Protein AF-A0A5C9B5A1-F1 (afdb_monomer)

Nearest PDB structures (foldseek):
  8j8p-assembly1_C  TM=9.239E-01  e=7.555E-03  Saccharomyces eubayanus
  7dkh-assembly2_E  TM=9.207E-01  e=2.324E-02  Saccharomyces cerevisiae S288C
  8j8q-assembly1_C  TM=9.243E-01  e=3.037E-02  Saccharomyces eubayanus
  5vat-assembly1_A  TM=7.483E-01  e=1.221E-01  Haemophilus influenzae Rd KW20
  4i1a-assembly3_B  TM=9.045E-01  e=6.412E-01  Bacillus subtilis subsp. subtilis str. 168

Solvent-accessible surface area (backbone atoms only — not comparable to full-atom values): 4622 Å² total; per-residue (Å²): 126,65,43,60,55,52,18,52,53,25,51,77,70,64,38,21,69,62,13,28,54,30,23,52,54,41,58,75,66,56,56,92,87,51,60,57,66,57,55,22,52,40,25,31,50,31,13,52,17,26,47,70,67,66,38,21,70,60,12,32,54,25,11,52,54,12,30,75,60,34,75,82,40,62,69,27,52,53,50,27,54,53,22,46,71,72,29,79,82,82,116

Radius of gyration: 12.23 Å; Cα contacts (8 Å, |Δi|>4): 123; chains: 1; bounding box: 30×22×36 Å

Structure (mmCIF, N/CA/C/O backbone):
data_AF-A0A5C9B5A1-F1
#
_entry.id   AF-A0A5C9B5A1-F1
#
loop_
_atom_site.group_PDB
_atom_site.id
_atom_site.type_symbol
_atom_site.label_atom_id
_atom_site.label_alt_id
_atom_site.label_comp_id
_atom_site.label_asym_id
_atom_site.label_entity_id
_atom_site.label_seq_id
_atom_site.pdbx_PDB_ins_code
_atom_site.Cartn_x
_atom_site.Cartn_y
_atom_site.Cartn_z
_atom_site.occupancy
_atom_site.B_iso_or_equiv
_atom_site.auth_seq_id
_atom_site.auth_comp_id
_atom_site.auth_asym_id
_atom_site.auth_atom_id
_atom_site.pdbx_PDB_model_num
ATOM 1 N N . MET A 1 1 ? 8.353 -1.357 -15.911 1.00 58.44 1 MET A N 1
ATOM 2 C CA . MET A 1 1 ? 7.465 -0.708 -14.918 1.00 58.44 1 MET A CA 1
ATOM 3 C C . MET A 1 1 ? 6.123 -0.226 -15.512 1.00 58.44 1 MET A C 1
ATOM 5 O O . MET A 1 1 ? 5.780 0.936 -15.324 1.00 58.44 1 MET A O 1
ATOM 9 N N . PRO A 1 2 ? 5.336 -1.058 -16.229 1.00 70.75 2 PRO A N 1
ATOM 10 C CA . PRO A 1 2 ? 3.99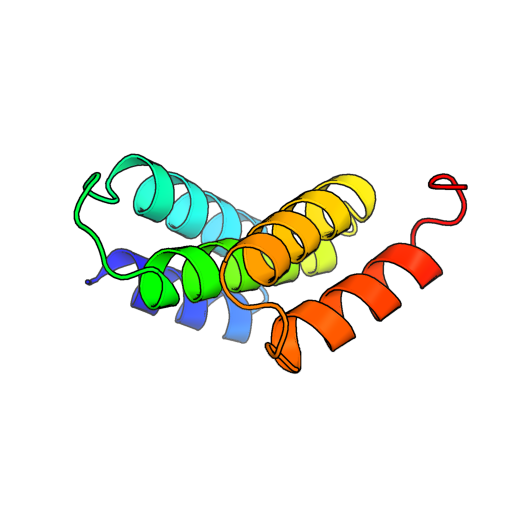6 -0.648 -16.670 1.00 70.75 2 PRO A CA 1
ATOM 11 C C . PRO A 1 2 ? 2.936 -0.793 -15.563 1.00 70.75 2 PRO A C 1
ATOM 13 O O . PRO A 1 2 ? 2.074 0.066 -15.430 1.00 70.75 2 PRO A O 1
ATOM 16 N N . LEU A 1 3 ? 3.029 -1.832 -14.722 1.00 76.00 3 LEU A N 1
ATOM 17 C CA . LEU A 1 3 ? 1.960 -2.180 -13.774 1.00 76.00 3 LEU A CA 1
ATOM 18 C C . LEU A 1 3 ? 1.792 -1.164 -12.636 1.00 76.00 3 LEU A C 1
ATOM 20 O O . LEU A 1 3 ? 0.665 -0.813 -12.320 1.00 76.00 3 LEU A O 1
ATOM 24 N N . SER A 1 4 ? 2.880 -0.625 -12.071 1.00 79.38 4 SER A N 1
ATOM 25 C CA . SER A 1 4 ? 2.789 0.408 -11.024 1.00 79.38 4 SER A CA 1
ATOM 26 C C . SER A 1 4 ? 2.195 1.722 -11.539 1.00 79.38 4 SER A C 1
ATOM 28 O O . SER A 1 4 ? 1.467 2.395 -10.815 1.00 79.38 4 SER A O 1
ATOM 30 N N . ARG A 1 5 ? 2.467 2.072 -12.804 1.00 83.25 5 ARG A N 1
ATOM 31 C CA . ARG A 1 5 ? 1.903 3.259 -13.462 1.00 83.25 5 ARG A CA 1
ATOM 32 C C . ARG A 1 5 ? 0.419 3.087 -13.773 1.00 83.25 5 ARG A C 1
ATOM 34 O O . ARG A 1 5 ? -0.348 4.010 -13.532 1.00 83.25 5 ARG A O 1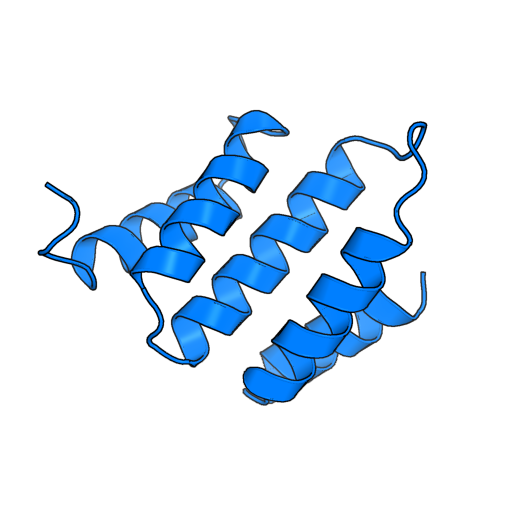
ATOM 41 N N . LEU A 1 6 ? 0.020 1.910 -14.257 1.00 85.69 6 LEU A N 1
ATOM 42 C CA . LEU A 1 6 ? -1.391 1.575 -14.468 1.00 85.69 6 LEU A CA 1
ATOM 43 C C . LEU A 1 6 ? -2.159 1.562 -13.143 1.00 85.69 6 LEU A C 1
ATOM 45 O O . LEU A 1 6 ? -3.214 2.178 -13.045 1.00 85.69 6 LEU A O 1
ATOM 49 N N . ALA A 1 7 ? -1.595 0.952 -12.100 1.00 86.88 7 ALA A N 1
ATOM 50 C CA . ALA A 1 7 ? -2.194 0.950 -10.770 1.00 86.88 7 ALA A CA 1
ATOM 51 C C . ALA A 1 7 ? -2.395 2.376 -10.228 1.00 86.88 7 ALA A C 1
ATOM 53 O O . ALA A 1 7 ? -3.474 2.711 -9.746 1.00 86.88 7 ALA A O 1
ATOM 54 N N . ALA A 1 8 ? -1.390 3.246 -10.375 1.00 86.62 8 ALA A N 1
ATOM 55 C CA . ALA A 1 8 ? -1.487 4.646 -9.966 1.00 86.62 8 ALA A CA 1
ATOM 56 C C . ALA A 1 8 ? -2.549 5.426 -10.763 1.00 86.62 8 ALA A C 1
ATOM 58 O O . ALA A 1 8 ? -3.256 6.257 -10.196 1.00 86.62 8 ALA A O 1
ATOM 59 N N . ALA A 1 9 ? -2.699 5.140 -12.059 1.00 90.50 9 ALA A N 1
ATOM 60 C CA . ALA A 1 9 ? -3.755 5.731 -12.877 1.00 90.50 9 ALA A CA 1
ATOM 61 C C . ALA A 1 9 ? -5.156 5.283 -12.425 1.00 90.50 9 ALA A C 1
ATOM 63 O O . ALA A 1 9 ? -6.082 6.092 -12.421 1.00 90.50 9 ALA A O 1
ATOM 64 N N . HIS A 1 10 ? -5.312 4.026 -12.003 1.00 89.81 10 HIS A N 1
ATOM 65 C CA . HIS A 1 10 ? -6.568 3.531 -11.433 1.00 89.81 10 HIS A CA 1
ATOM 66 C C . HIS A 1 10 ? -6.857 4.117 -10.043 1.00 89.81 10 HIS A C 1
ATOM 68 O O . HIS A 1 10 ? -8.007 4.437 -9.761 1.00 89.81 10 HIS A O 1
ATOM 74 N N . LEU A 1 11 ? -5.838 4.377 -9.208 1.00 90.44 11 LEU A N 1
ATOM 75 C CA . LEU A 1 11 ? -6.033 5.134 -7.959 1.00 90.44 11 LEU A CA 1
ATOM 76 C C . LEU A 1 11 ? -6.615 6.527 -8.221 1.00 90.44 11 LEU A C 1
ATOM 78 O O . LEU A 1 11 ? -7.504 6.964 -7.497 1.00 90.44 11 LEU A O 1
ATOM 82 N N . ALA A 1 12 ? -6.121 7.228 -9.244 1.00 90.38 12 ALA A N 1
ATOM 83 C CA . ALA A 1 12 ? -6.620 8.558 -9.593 1.00 90.38 12 ALA A CA 1
ATOM 84 C C . ALA A 1 12 ? -8.076 8.530 -10.095 1.00 90.38 12 ALA A C 1
ATOM 86 O O . ALA A 1 12 ? -8.805 9.498 -9.899 1.00 90.38 12 ALA A O 1
ATOM 87 N N . GLN A 1 13 ? -8.498 7.416 -10.699 1.00 92.94 13 GLN A N 1
ATOM 88 C CA . GLN A 1 13 ? -9.871 7.172 -11.156 1.00 92.94 13 GLN A CA 1
ATOM 89 C C . GLN A 1 13 ? -10.783 6.597 -10.065 1.00 92.94 13 GLN A C 1
ATOM 91 O O . GLN A 1 13 ? -11.963 6.390 -10.312 1.00 92.94 13 GLN A O 1
ATOM 96 N N . GLN A 1 14 ? -10.257 6.370 -8.857 1.00 92.25 14 GLN A N 1
ATOM 97 C CA . GLN A 1 14 ? -10.970 5.731 -7.747 1.00 92.25 14 GLN A CA 1
ATOM 98 C C . GLN A 1 14 ? -11.397 4.277 -8.028 1.00 92.25 14 GLN A C 1
ATOM 100 O O . GLN A 1 14 ? -12.228 3.721 -7.311 1.00 92.25 14 GLN A O 1
ATOM 105 N N . ASP A 1 15 ? -10.775 3.627 -9.014 1.00 95.06 15 ASP A N 1
ATOM 106 C CA . ASP A 1 15 ? -10.963 2.206 -9.316 1.00 95.06 15 ASP A CA 1
ATOM 107 C C . ASP A 1 15 ? -10.140 1.357 -8.339 1.00 95.06 15 ASP A C 1
ATOM 109 O O . ASP A 1 15 ? -9.123 0.748 -8.688 1.00 95.06 15 ASP A O 1
ATOM 113 N N . TRP A 1 16 ? -10.535 1.364 -7.069 1.00 95.44 16 TRP A N 1
ATOM 114 C CA . TRP A 1 16 ? -9.705 0.847 -5.983 1.00 95.44 16 TRP A CA 1
ATOM 115 C C . TRP A 1 16 ? -9.421 -0.655 -6.088 1.00 95.44 16 TRP A C 1
ATOM 117 O O . TRP A 1 16 ? -8.293 -1.075 -5.830 1.00 95.44 16 TRP A O 1
ATOM 127 N N . ASP A 1 17 ? -10.404 -1.458 -6.504 1.00 94.81 17 ASP A N 1
ATOM 128 C CA . ASP A 1 17 ? -10.226 -2.901 -6.716 1.00 94.81 17 ASP A CA 1
ATOM 129 C C . ASP A 1 17 ? -9.215 -3.188 -7.830 1.00 94.81 17 ASP A C 1
ATOM 131 O O . ASP A 1 17 ? -8.301 -3.991 -7.657 1.00 94.81 17 ASP A O 1
ATOM 135 N N . VAL A 1 18 ? -9.322 -2.472 -8.952 1.00 94.62 18 VAL A N 1
ATOM 136 C CA . VAL A 1 18 ? -8.410 -2.639 -10.090 1.00 94.62 18 VAL A CA 1
ATOM 137 C C . VAL A 1 18 ? -7.000 -2.179 -9.717 1.00 94.62 18 VAL A C 1
ATOM 139 O O . VAL A 1 18 ? -6.015 -2.857 -10.018 1.00 94.62 18 VAL A O 1
ATOM 142 N N . ALA A 1 19 ? -6.885 -1.048 -9.015 1.00 94.81 19 ALA A N 1
ATOM 143 C CA . ALA A 1 19 ? -5.609 -0.557 -8.512 1.00 94.81 19 ALA A CA 1
ATOM 144 C C . ALA A 1 19 ? -4.949 -1.572 -7.567 1.00 94.81 19 ALA A C 1
ATOM 146 O O . ALA A 1 19 ? -3.761 -1.863 -7.731 1.00 94.81 19 ALA A O 1
ATOM 147 N N . ARG A 1 20 ? -5.712 -2.145 -6.623 1.00 96.12 20 ARG A N 1
ATOM 148 C CA . ARG A 1 20 ? -5.244 -3.203 -5.713 1.00 96.12 20 ARG A CA 1
ATOM 149 C C . ARG A 1 20 ? -4.657 -4.369 -6.503 1.00 96.12 20 ARG A C 1
ATOM 151 O O . ARG A 1 20 ? -3.497 -4.713 -6.284 1.00 96.12 20 ARG A O 1
ATOM 158 N N . ASP A 1 21 ? -5.414 -4.918 -7.449 1.00 95.19 21 ASP A N 1
ATOM 159 C CA . ASP A 1 21 ? -4.997 -6.095 -8.216 1.00 95.19 21 ASP A CA 1
ATOM 160 C C . ASP A 1 21 ? -3.699 -5.835 -8.992 1.00 95.19 21 ASP A C 1
ATOM 162 O O . ASP A 1 21 ? -2.786 -6.668 -9.018 1.00 95.19 21 ASP A O 1
ATOM 166 N N . TYR A 1 22 ? -3.561 -4.651 -9.597 1.00 94.88 22 TYR A N 1
ATOM 167 C CA . TYR A 1 22 ? -2.325 -4.286 -10.285 1.00 94.88 22 TYR A CA 1
ATOM 168 C C . 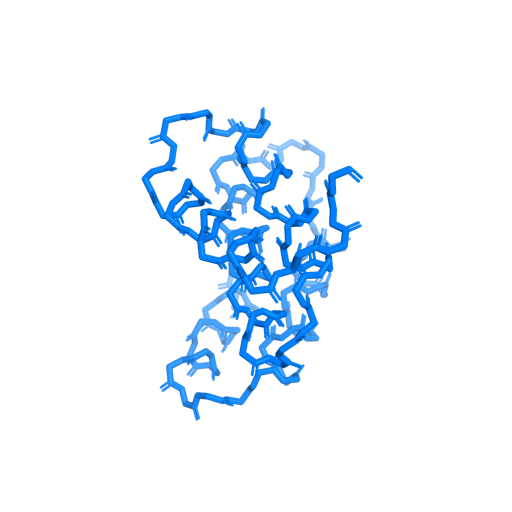TYR A 1 22 ? -1.142 -4.093 -9.334 1.00 94.88 22 TYR A C 1
ATOM 170 O O . TYR A 1 22 ? -0.031 -4.500 -9.684 1.00 94.88 22 TYR A O 1
ATOM 178 N N . TYR A 1 23 ? -1.346 -3.509 -8.150 1.00 95.19 23 TYR A N 1
ATOM 179 C CA . TYR A 1 23 ? -0.284 -3.369 -7.153 1.00 95.19 23 TYR A CA 1
ATOM 180 C C . TYR A 1 23 ? 0.165 -4.717 -6.584 1.00 95.19 23 TYR A C 1
ATOM 182 O O . TYR A 1 23 ? 1.367 -4.936 -6.442 1.00 95.19 23 TYR A O 1
ATOM 190 N N . GLU A 1 24 ? -0.757 -5.641 -6.313 1.00 94.50 24 GLU A N 1
ATOM 191 C CA . GLU A 1 24 ? -0.431 -6.993 -5.840 1.00 94.50 24 GLU A CA 1
ATOM 192 C C . GLU A 1 24 ? 0.345 -7.782 -6.891 1.00 94.50 24 GLU A C 1
ATOM 194 O O . GLU A 1 24 ? 1.395 -8.364 -6.599 1.00 94.50 24 GLU A O 1
ATOM 199 N N . ARG A 1 25 ? -0.101 -7.722 -8.150 1.00 94.12 25 ARG A N 1
ATOM 200 C CA . ARG A 1 25 ? 0.637 -8.310 -9.272 1.00 94.12 25 ARG A CA 1
ATOM 201 C C . ARG A 1 25 ? 2.010 -7.671 -9.423 1.00 94.12 25 ARG A C 1
ATOM 203 O O . ARG A 1 25 ? 2.992 -8.389 -9.590 1.00 94.12 25 ARG A O 1
ATOM 210 N N . ALA A 1 26 ? 2.109 -6.347 -9.326 1.00 92.94 26 ALA A N 1
ATOM 211 C CA . ALA A 1 26 ? 3.392 -5.661 -9.384 1.00 92.94 26 ALA A CA 1
ATOM 212 C C . ALA A 1 26 ? 4.326 -6.131 -8.261 1.00 92.94 26 ALA A C 1
ATOM 214 O O . ALA A 1 26 ? 5.468 -6.458 -8.564 1.00 92.94 26 ALA A O 1
ATOM 215 N N . LEU A 1 27 ? 3.835 -6.246 -7.018 1.00 92.19 27 LEU A N 1
ATOM 216 C CA . LEU A 1 27 ? 4.583 -6.766 -5.864 1.00 92.19 27 LEU A CA 1
ATOM 217 C C . LEU A 1 27 ? 5.071 -8.202 -6.073 1.00 92.19 27 LEU A C 1
ATOM 219 O O . LEU A 1 27 ? 6.231 -8.486 -5.784 1.00 92.19 27 LEU A O 1
ATOM 223 N N . SER A 1 28 ? 4.229 -9.083 -6.622 1.00 91.88 28 SER A N 1
ATOM 224 C CA . SER A 1 28 ? 4.595 -10.483 -6.902 1.00 91.88 28 SER A CA 1
ATOM 225 C C . SER A 1 28 ? 5.733 -10.626 -7.919 1.00 91.88 28 SER A C 1
ATOM 227 O O . SER A 1 28 ? 6.446 -11.626 -7.926 1.00 91.88 28 SER A O 1
ATOM 229 N N . LEU A 1 29 ? 5.921 -9.607 -8.760 1.00 92.12 29 LEU A N 1
ATOM 230 C CA . LEU A 1 29 ? 6.950 -9.563 -9.792 1.00 92.12 29 LEU A CA 1
ATOM 231 C C . LEU A 1 29 ? 8.192 -8.781 -9.357 1.00 92.12 29 LEU A C 1
ATOM 233 O O . LEU A 1 29 ? 9.126 -8.668 -10.150 1.00 92.12 29 LEU A O 1
ATOM 237 N N . VAL A 1 30 ? 8.220 -8.215 -8.143 1.00 89.69 30 VAL A N 1
ATOM 238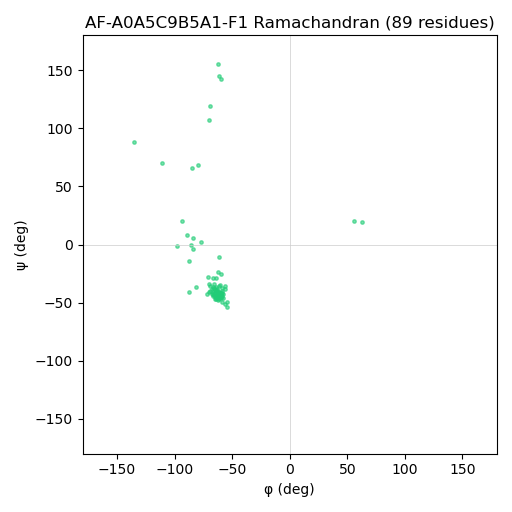 C CA . VAL A 1 30 ? 9.366 -7.434 -7.663 1.00 89.69 30 VAL A CA 1
ATOM 239 C C . VAL A 1 30 ? 10.562 -8.362 -7.429 1.00 89.69 30 VAL A C 1
ATOM 241 O O . VAL A 1 30 ? 10.506 -9.222 -6.549 1.00 89.69 30 VAL A O 1
ATOM 244 N N . PRO A 1 31 ? 11.689 -8.153 -8.131 1.00 89.75 31 PRO A N 1
ATOM 245 C CA . PRO A 1 31 ? 12.900 -8.929 -7.892 1.00 89.75 31 PRO A CA 1
ATOM 246 C C . PRO A 1 31 ? 13.459 -8.754 -6.471 1.00 89.75 31 PRO A C 1
ATOM 248 O O . PRO A 1 31 ? 13.290 -7.714 -5.826 1.00 89.75 31 PRO A O 1
ATOM 251 N N . ALA A 1 32 ? 14.207 -9.743 -5.978 1.00 86.75 32 ALA A N 1
ATOM 252 C CA . ALA A 1 32 ? 14.863 -9.652 -4.670 1.00 86.75 32 ALA A CA 1
ATOM 253 C C . ALA A 1 32 ? 15.835 -8.458 -4.588 1.00 86.75 32 ALA A C 1
ATOM 255 O O . ALA A 1 32 ? 15.852 -7.754 -3.585 1.00 86.75 32 ALA A O 1
ATOM 256 N N . ASN A 1 33 ? 16.551 -8.157 -5.675 1.00 89.38 33 ASN A N 1
ATOM 257 C CA . ASN A 1 33 ? 17.475 -7.022 -5.786 1.00 89.38 33 ASN A CA 1
ATOM 258 C C . ASN A 1 33 ? 16.801 -5.688 -6.152 1.00 89.38 33 ASN A C 1
ATOM 260 O O . ASN A 1 33 ? 17.494 -4.704 -6.406 1.00 89.38 33 ASN A O 1
ATOM 264 N N . ALA A 1 34 ? 15.468 -5.640 -6.224 1.00 87.81 34 ALA A N 1
ATOM 265 C CA . ALA A 1 34 ? 14.772 -4.408 -6.548 1.00 87.81 34 ALA A CA 1
ATOM 266 C C . ALA A 1 34 ? 15.051 -3.317 -5.502 1.00 87.81 34 ALA A C 1
ATOM 268 O O . ALA A 1 34 ? 15.140 -3.620 -4.302 1.00 87.81 34 ALA A O 1
ATOM 269 N N . PRO A 1 35 ? 15.132 -2.049 -5.935 1.00 90.81 35 PRO A N 1
ATOM 270 C CA . PRO A 1 35 ? 15.374 -0.942 -5.030 1.00 90.81 35 PRO A CA 1
ATOM 271 C C . PRO A 1 35 ? 14.263 -0.854 -3.982 1.00 90.81 35 PRO A C 1
ATOM 273 O O . PRO A 1 35 ? 13.084 -1.069 -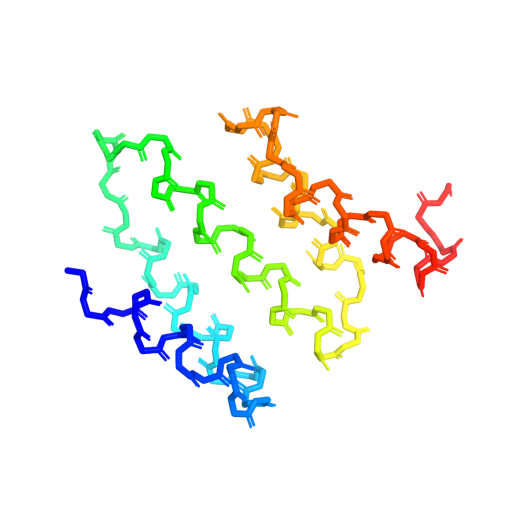4.269 1.00 90.81 35 PRO A O 1
ATOM 276 N N . VAL A 1 36 ? 14.655 -0.515 -2.754 1.00 90.50 36 VAL A N 1
ATOM 277 C CA . VAL A 1 36 ? 13.746 -0.384 -1.607 1.00 90.50 36 VAL A CA 1
ATOM 278 C C . VAL A 1 36 ? 12.625 0.621 -1.901 1.00 90.50 36 VAL A C 1
ATOM 280 O O . VAL A 1 36 ? 11.476 0.369 -1.551 1.00 90.50 36 VAL A O 1
ATOM 283 N N . THR A 1 37 ? 12.929 1.685 -2.652 1.00 91.00 37 THR A N 1
ATOM 284 C CA . THR A 1 37 ? 11.959 2.697 -3.102 1.00 91.00 37 THR A CA 1
ATOM 285 C C . THR A 1 37 ? 10.788 2.102 -3.881 1.00 91.00 37 THR A C 1
ATOM 287 O O . THR A 1 37 ? 9.651 2.502 -3.655 1.00 91.00 37 THR A O 1
ATOM 290 N N . LEU A 1 38 ? 11.022 1.087 -4.722 1.00 92.06 38 LEU A N 1
ATOM 291 C CA . LEU A 1 38 ? 9.950 0.431 -5.471 1.00 92.06 38 LEU A CA 1
ATOM 292 C C . LEU A 1 38 ? 8.989 -0.313 -4.537 1.00 92.06 38 LEU A C 1
ATOM 294 O O . LEU A 1 38 ? 7.777 -0.213 -4.697 1.00 92.06 38 LEU A O 1
ATOM 298 N N . ARG A 1 39 ? 9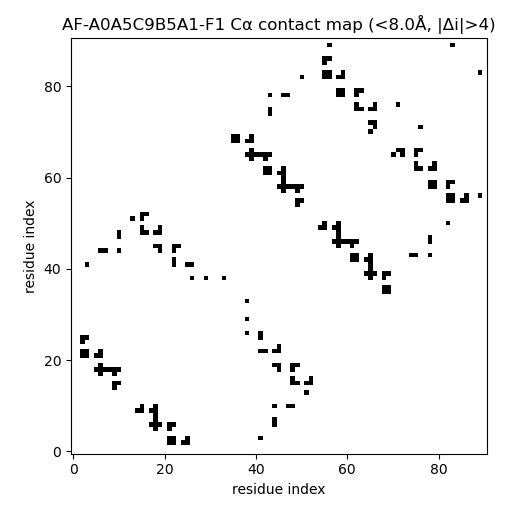.509 -1.046 -3.543 1.00 93.06 39 ARG A N 1
ATOM 299 C CA . ARG A 1 39 ? 8.659 -1.728 -2.553 1.00 93.06 39 ARG A CA 1
ATOM 300 C C . ARG A 1 39 ? 7.883 -0.721 -1.713 1.00 93.06 39 ARG A C 1
ATOM 302 O O . ARG A 1 39 ? 6.690 -0.921 -1.504 1.00 93.06 39 ARG A O 1
ATOM 309 N N . THR A 1 40 ? 8.521 0.375 -1.301 1.00 94.69 40 THR A N 1
ATOM 310 C CA . THR A 1 40 ? 7.850 1.481 -0.607 1.00 94.69 40 THR A CA 1
ATOM 311 C C . THR A 1 40 ? 6.690 2.035 -1.430 1.00 94.69 40 THR A C 1
ATOM 313 O O . THR A 1 40 ? 5.579 2.136 -0.912 1.00 94.69 40 THR A O 1
ATOM 316 N N . GLU A 1 41 ? 6.915 2.368 -2.702 1.00 93.81 41 GLU A N 1
ATOM 317 C CA . GLU A 1 41 ? 5.886 2.915 -3.594 1.00 93.81 41 GLU A CA 1
ATOM 318 C C . GLU A 1 41 ? 4.727 1.936 -3.794 1.00 93.81 41 GLU A C 1
ATOM 320 O O . GLU A 1 41 ? 3.565 2.324 -3.679 1.00 93.81 41 GLU A O 1
ATOM 325 N N . LEU A 1 42 ? 5.029 0.660 -4.043 1.00 95.00 42 LEU A N 1
ATOM 326 C CA . LEU A 1 42 ? 4.011 -0.362 -4.271 1.00 95.00 42 LEU A CA 1
ATOM 327 C C . LEU A 1 42 ? 3.172 -0.634 -3.019 1.00 95.00 42 LEU A C 1
ATOM 329 O O . LEU A 1 42 ? 1.948 -0.680 -3.112 1.00 95.00 42 LEU A O 1
ATOM 333 N N . HIS A 1 43 ? 3.797 -0.762 -1.846 1.00 96.88 43 HIS A N 1
ATOM 334 C CA . HIS A 1 43 ? 3.064 -0.925 -0.588 1.00 96.88 43 HIS A CA 1
ATOM 335 C C . HIS A 1 43 ? 2.260 0.329 -0.224 1.00 96.88 43 HIS A C 1
ATOM 337 O O . HIS A 1 43 ? 1.131 0.215 0.245 1.00 96.88 43 HIS A O 1
ATOM 343 N N . THR A 1 44 ? 2.781 1.527 -0.504 1.00 96.94 44 THR A N 1
ATOM 344 C CA . THR A 1 44 ? 2.038 2.782 -0.302 1.00 96.94 44 THR A CA 1
ATOM 345 C C . THR A 1 44 ? 0.819 2.858 -1.222 1.00 96.94 44 THR A C 1
ATOM 347 O O . THR A 1 44 ? -0.273 3.205 -0.775 1.00 96.94 44 THR A O 1
ATOM 350 N N . GLY A 1 45 ? 0.981 2.511 -2.501 1.00 95.69 45 GLY A N 1
ATOM 351 C CA . GLY A 1 45 ? -0.107 2.470 -3.478 1.00 95.69 45 GLY A CA 1
ATOM 352 C C . GLY A 1 45 ? -1.171 1.432 -3.129 1.00 95.69 45 GLY A C 1
ATOM 353 O O . GLY A 1 45 ? -2.361 1.741 -3.149 1.00 95.69 45 GLY A O 1
ATOM 354 N N . LEU A 1 46 ? -0.751 0.236 -2.711 1.00 97.12 46 LEU A N 1
ATOM 355 C CA . LEU A 1 46 ? -1.658 -0.812 -2.254 1.00 97.12 46 LEU A CA 1
ATOM 356 C C . LEU A 1 46 ? -2.413 -0.398 -0.980 1.00 97.12 46 LEU A C 1
ATOM 358 O O . LEU A 1 46 ? -3.615 -0.624 -0.881 1.00 97.12 46 LEU A O 1
ATOM 362 N N . GLY A 1 47 ? -1.745 0.276 -0.038 1.00 97.50 47 GLY A N 1
ATOM 363 C CA . GLY A 1 47 ? -2.392 0.864 1.138 1.00 97.50 47 GLY A CA 1
ATOM 364 C C . GLY A 1 47 ? -3.450 1.906 0.766 1.00 97.50 47 GLY A C 1
ATOM 365 O O . GLY A 1 47 ? -4.559 1.869 1.294 1.00 97.50 47 GLY A O 1
ATOM 366 N N . LYS A 1 48 ? -3.156 2.790 -0.199 1.00 97.31 48 LYS A N 1
ATOM 367 C CA . LYS A 1 48 ? -4.128 3.765 -0.730 1.00 97.31 48 LYS A CA 1
ATOM 368 C C . LYS A 1 48 ? -5.334 3.067 -1.377 1.00 97.31 48 LYS A C 1
ATOM 370 O O . LYS A 1 48 ? -6.464 3.473 -1.118 1.00 97.31 48 LYS A O 1
ATOM 375 N N . ALA A 1 49 ? -5.111 1.998 -2.146 1.00 97.25 49 ALA A N 1
ATOM 376 C CA . ALA A 1 49 ? -6.187 1.201 -2.740 1.00 97.25 49 ALA A CA 1
ATOM 377 C C . ALA A 1 49 ? -7.077 0.555 -1.663 1.00 97.25 49 ALA A C 1
ATOM 379 O O . ALA A 1 49 ? -8.297 0.693 -1.703 1.00 97.25 49 ALA A O 1
ATOM 380 N N . TYR A 1 50 ? -6.480 -0.074 -0.646 1.00 97.81 50 TYR A N 1
ATOM 381 C CA . TYR A 1 50 ? -7.231 -0.661 0.466 1.00 97.81 50 TYR A CA 1
ATOM 382 C C . TYR A 1 50 ? -8.013 0.376 1.280 1.00 97.81 50 TYR A C 1
ATOM 384 O O . TYR A 1 50 ? -9.155 0.111 1.656 1.00 97.81 50 TYR A O 1
ATOM 392 N N . SER A 1 51 ? -7.452 1.569 1.497 1.00 96.50 51 SER A N 1
ATOM 393 C CA . SER A 1 51 ? -8.174 2.690 2.110 1.00 96.50 51 SER A CA 1
ATOM 394 C C . SER A 1 51 ? -9.390 3.112 1.283 1.00 96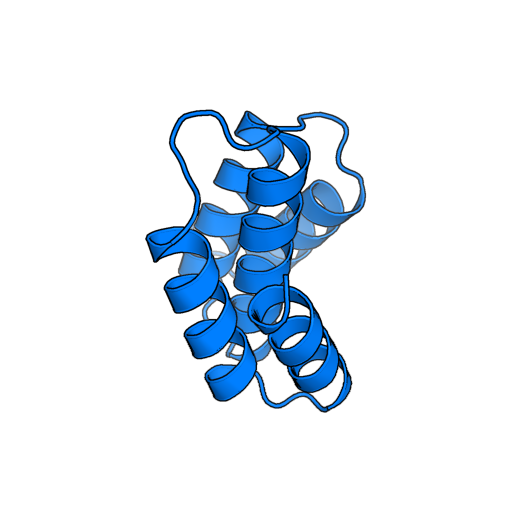.50 51 SER A C 1
ATOM 396 O O . SER A 1 51 ? -10.458 3.340 1.844 1.00 96.50 51 SER A O 1
ATOM 398 N N . GLY A 1 52 ? -9.259 3.178 -0.046 1.00 94.94 52 GLY A N 1
ATOM 399 C CA . GLY A 1 52 ? -10.378 3.460 -0.951 1.00 94.94 52 GLY A CA 1
ATOM 400 C C . GLY A 1 52 ? -11.491 2.408 -0.880 1.00 94.94 52 GLY A C 1
ATOM 401 O O . GLY A 1 52 ? -12.669 2.752 -0.899 1.00 94.94 52 GLY A O 1
ATOM 402 N N . LEU A 1 53 ? -11.119 1.140 -0.679 1.00 96.31 53 LEU A N 1
ATOM 403 C CA . LEU A 1 53 ? -12.039 0.023 -0.4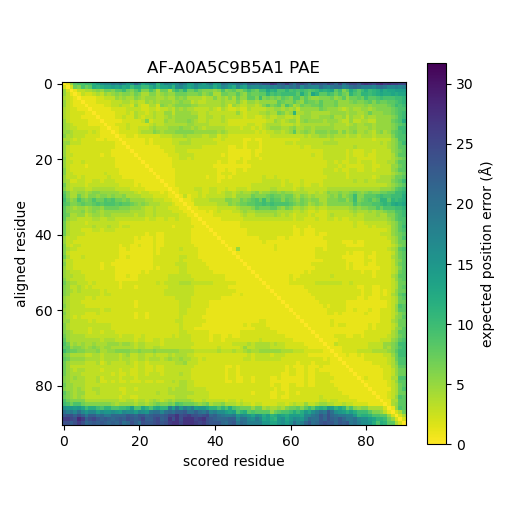22 1.00 96.31 53 LEU A CA 1
ATOM 404 C C . LEU A 1 53 ? -12.588 -0.016 1.013 1.00 96.31 53 LEU A C 1
ATOM 406 O O . LEU A 1 53 ? -13.292 -0.957 1.370 1.00 96.31 53 LEU A O 1
ATOM 410 N N . GLN A 1 54 ? -12.230 0.953 1.863 1.00 95.38 54 GLN A N 1
ATOM 411 C CA . GLN A 1 54 ? -12.557 0.977 3.294 1.00 95.38 54 GLN A CA 1
ATOM 412 C C . GLN A 1 54 ? -12.084 -0.268 4.065 1.00 95.38 54 GLN A C 1
ATOM 414 O O . GLN A 1 54 ? -12.538 -0.555 5.174 1.00 95.38 54 GLN A O 1
ATOM 419 N N . ARG A 1 55 ? -11.119 -1.000 3.504 1.00 96.44 55 ARG A N 1
ATOM 420 C CA . ARG A 1 55 ? -10.454 -2.141 4.131 1.00 96.44 55 ARG A CA 1
ATOM 421 C C . ARG A 1 55 ? -9.306 -1.636 4.996 1.00 96.44 55 ARG A C 1
ATOM 423 O O . ARG A 1 55 ? -8.128 -1.848 4.714 1.00 96.44 55 ARG A O 1
ATOM 430 N N . TRP A 1 56 ? -9.666 -0.907 6.046 1.00 95.81 56 TRP A N 1
ATOM 431 C CA . TRP A 1 56 ? -8.717 -0.176 6.883 1.00 95.81 56 TRP A CA 1
ATOM 432 C C . TRP A 1 56 ? -7.642 -1.056 7.544 1.00 95.81 56 TRP A C 1
ATOM 434 O O . TRP A 1 56 ? -6.483 -0.640 7.528 1.00 95.81 56 TRP A O 1
ATOM 444 N N . PRO A 1 57 ? -7.942 -2.269 8.057 1.00 95.50 57 PRO A N 1
ATOM 445 C CA . PRO A 1 57 ? -6.909 -3.144 8.617 1.00 95.50 57 PRO A CA 1
ATOM 446 C C . PRO A 1 57 ? -5.849 -3.555 7.585 1.00 95.50 57 PRO A C 1
ATOM 448 O O . PRO A 1 57 ? -4.655 -3.541 7.883 1.00 95.50 57 PRO A O 1
ATOM 451 N N . ASP A 1 58 ? -6.268 -3.862 6.355 1.00 96.19 58 ASP A N 1
ATOM 452 C CA . ASP A 1 58 ? -5.348 -4.195 5.265 1.00 96.19 58 ASP A CA 1
ATOM 453 C C . ASP A 1 58 ? -4.507 -2.974 4.873 1.00 96.19 58 ASP A C 1
ATOM 455 O O . ASP A 1 58 ? -3.290 -3.078 4.718 1.00 96.19 58 ASP A O 1
ATOM 459 N N . ALA A 1 59 ? -5.131 -1.793 4.788 1.00 97.38 59 ALA A N 1
ATOM 460 C CA . ALA A 1 59 ? -4.433 -0.544 4.501 1.00 97.38 59 ALA A CA 1
ATOM 461 C C . ALA A 1 59 ? -3.329 -0.256 5.532 1.00 97.38 59 ALA A C 1
ATOM 463 O O . ALA A 1 59 ? -2.193 0.034 5.150 1.00 97.38 59 ALA A O 1
ATOM 464 N N . VAL A 1 60 ? -3.632 -0.411 6.829 1.00 97.00 60 VAL A N 1
ATOM 465 C CA . VAL A 1 60 ? -2.662 -0.274 7.930 1.00 97.00 60 VAL A CA 1
ATOM 466 C C . VAL A 1 60 ? -1.457 -1.184 7.710 1.00 97.00 60 VAL A C 1
ATOM 468 O O . VAL A 1 60 ? -0.321 -0.705 7.752 1.00 97.00 60 VAL A O 1
ATOM 471 N N . GLN A 1 61 ? -1.682 -2.468 7.416 1.00 97.00 61 GLN A N 1
ATOM 472 C CA . GLN A 1 61 ? -0.589 -3.414 7.186 1.00 97.00 61 GLN A CA 1
ATOM 473 C C . GLN A 1 61 ? 0.300 -2.992 6.011 1.00 97.00 61 GLN A C 1
ATOM 475 O O . GLN A 1 61 ? 1.527 -3.080 6.098 1.00 97.00 61 GLN A O 1
ATOM 480 N N . GLN A 1 62 ? -0.290 -2.515 4.913 1.00 97.56 62 GLN A N 1
ATOM 481 C CA . GLN A 1 62 ? 0.493 -2.097 3.751 1.00 97.56 62 GLN A CA 1
ATOM 482 C C . GLN A 1 62 ? 1.288 -0.818 4.017 1.00 97.56 62 GLN A C 1
ATOM 484 O O . GLN A 1 62 ? 2.466 -0.752 3.663 1.00 97.56 62 GLN A O 1
ATOM 489 N N . PHE A 1 63 ? 0.714 0.168 4.708 1.00 97.81 63 PHE A N 1
ATOM 490 C CA . PHE A 1 63 ? 1.463 1.365 5.086 1.00 97.81 63 PHE A CA 1
ATOM 491 C C . PHE A 1 63 ? 2.593 1.055 6.074 1.00 97.81 63 PHE A C 1
ATOM 493 O O . PHE A 1 63 ? 3.694 1.577 5.916 1.00 97.81 63 PHE A O 1
ATOM 500 N N . GLN A 1 64 ? 2.383 0.146 7.031 1.00 97.38 64 GLN A N 1
ATOM 501 C CA . GLN A 1 64 ? 3.451 -0.322 7.922 1.00 97.38 64 GLN A CA 1
ATOM 502 C C . GLN A 1 64 ? 4.592 -0.990 7.148 1.00 97.38 64 GLN A C 1
ATOM 504 O O . GLN A 1 64 ? 5.761 -0.699 7.404 1.00 97.38 64 GLN A O 1
ATOM 509 N N . ARG A 1 65 ? 4.281 -1.831 6.150 1.00 96.69 65 ARG A N 1
ATOM 510 C CA . ARG A 1 65 ? 5.303 -2.409 5.263 1.00 96.69 65 ARG A CA 1
ATOM 511 C C . ARG A 1 65 ? 6.056 -1.322 4.503 1.00 96.69 65 ARG A C 1
ATOM 513 O O . ARG A 1 65 ? 7.284 -1.352 4.484 1.00 96.69 65 ARG A O 1
ATOM 520 N N . ALA A 1 66 ? 5.363 -0.332 3.945 1.00 96.75 66 ALA A N 1
ATOM 521 C CA . ALA A 1 66 ? 6.013 0.793 3.273 1.00 96.75 66 ALA A CA 1
ATOM 522 C C . ALA A 1 66 ? 6.965 1.562 4.210 1.00 96.75 66 ALA A C 1
ATOM 524 O O . ALA A 1 66 ? 8.087 1.874 3.812 1.00 96.75 66 ALA A O 1
ATOM 525 N N . LEU A 1 67 ? 6.564 1.800 5.463 1.00 96.94 67 LEU A N 1
ATOM 526 C CA . LEU A 1 67 ? 7.397 2.470 6.468 1.00 96.94 67 LEU A CA 1
ATOM 527 C C . LEU A 1 67 ? 8.565 1.609 6.955 1.00 96.94 67 LEU A C 1
ATOM 529 O O . LEU A 1 67 ? 9.609 2.157 7.287 1.00 96.94 67 LEU A O 1
ATOM 533 N N . SER A 1 68 ? 8.449 0.278 6.938 1.00 96.75 68 SER A N 1
ATOM 534 C CA . SER A 1 68 ? 9.592 -0.600 7.234 1.00 96.75 68 SER A CA 1
ATOM 535 C C . SER A 1 68 ? 10.717 -0.466 6.197 1.00 96.75 68 SER A C 1
ATOM 537 O O . SER A 1 68 ? 11.889 -0.628 6.526 1.00 96.75 68 SER A O 1
ATOM 539 N N . PHE A 1 69 ? 10.363 -0.123 4.953 1.00 94.31 69 PHE A N 1
ATOM 540 C CA . PHE A 1 69 ? 11.303 0.133 3.863 1.00 94.31 69 PHE A CA 1
ATOM 541 C C . PHE A 1 69 ? 11.783 1.588 3.830 1.00 94.31 69 PHE A C 1
ATOM 543 O O . PHE A 1 69 ? 12.963 1.848 3.604 1.00 94.31 69 PHE A O 1
ATOM 550 N N . ALA A 1 70 ? 10.881 2.543 4.057 1.00 95.00 70 ALA A N 1
ATOM 551 C CA . ALA A 1 70 ? 11.197 3.965 4.108 1.00 95.00 70 ALA A CA 1
ATOM 552 C C . ALA A 1 70 ? 10.505 4.628 5.311 1.00 95.00 70 ALA A C 1
ATOM 554 O O . ALA A 1 70 ? 9.414 5.185 5.158 1.00 95.00 70 ALA A O 1
ATOM 555 N N . PRO A 1 71 ? 11.154 4.640 6.490 1.00 95.81 71 PRO A N 1
ATOM 556 C CA . PRO A 1 71 ? 10.572 5.196 7.716 1.00 95.81 71 PRO A CA 1
ATOM 557 C C . PRO A 1 71 ? 10.208 6.682 7.615 1.00 95.81 71 PRO A C 1
ATOM 559 O O . PRO A 1 71 ? 9.324 7.161 8.311 1.00 95.81 71 PRO A O 1
ATOM 562 N N . GLN A 1 72 ? 10.879 7.409 6.721 1.00 94.25 72 GLN A N 1
ATOM 563 C CA . GLN A 1 72 ? 10.671 8.836 6.455 1.00 94.25 72 GLN A CA 1
ATOM 564 C C . GLN A 1 72 ? 9.613 9.123 5.372 1.00 94.25 72 GLN A C 1
ATOM 566 O O . GLN A 1 72 ? 9.482 10.261 4.924 1.00 94.25 72 GLN A O 1
ATOM 571 N N . SER A 1 73 ? 8.876 8.110 4.899 1.00 95.25 73 SER A N 1
ATOM 572 C CA . SER A 1 73 ? 7.830 8.313 3.893 1.00 95.25 73 SER A CA 1
ATOM 573 C C . SER A 1 73 ? 6.643 9.069 4.495 1.00 95.25 73 SER A C 1
ATOM 575 O O . SER A 1 73 ? 5.852 8.518 5.267 1.00 95.25 73 SER A O 1
ATOM 577 N N . VAL A 1 74 ? 6.506 10.338 4.109 1.00 95.50 74 VAL A N 1
ATOM 578 C CA . VAL A 1 74 ? 5.391 11.203 4.524 1.00 95.50 74 VAL A CA 1
ATOM 579 C C . VAL A 1 74 ? 4.057 10.629 4.047 1.00 95.50 74 VAL A C 1
ATOM 581 O O . VAL A 1 74 ? 3.112 10.546 4.826 1.00 95.50 74 VAL A O 1
ATOM 584 N N . ASP A 1 75 ? 4.007 10.150 2.803 1.00 94.00 75 ASP A N 1
ATOM 585 C CA . ASP A 1 75 ? 2.822 9.536 2.204 1.00 94.00 75 ASP A CA 1
ATOM 586 C C . ASP A 1 75 ? 2.339 8.308 2.982 1.00 94.00 75 ASP A C 1
ATOM 588 O O . ASP A 1 75 ? 1.154 8.203 3.304 1.00 94.00 75 ASP A O 1
ATOM 592 N N . ALA A 1 76 ? 3.247 7.378 3.296 1.00 95.56 76 ALA A N 1
ATOM 593 C CA . ALA A 1 76 ? 2.888 6.173 4.035 1.00 95.56 76 ALA A CA 1
ATOM 594 C C . ALA A 1 76 ? 2.507 6.494 5.488 1.00 95.56 76 ALA A C 1
ATOM 596 O O . ALA A 1 76 ? 1.573 5.900 6.018 1.00 95.56 76 ALA A O 1
ATOM 597 N N . THR A 1 77 ? 3.167 7.478 6.109 1.00 97.38 77 THR A N 1
ATOM 598 C CA . THR A 1 77 ? 2.827 7.949 7.461 1.00 97.38 77 THR A CA 1
ATOM 599 C C . THR A 1 77 ? 1.431 8.574 7.498 1.00 97.38 77 THR A C 1
ATOM 601 O O . THR A 1 77 ? 0.619 8.236 8.359 1.00 97.38 77 THR A O 1
ATOM 604 N N . ALA A 1 78 ? 1.115 9.454 6.544 1.00 96.81 78 ALA A N 1
ATOM 605 C CA . ALA A 1 78 ? -0.200 10.078 6.438 1.00 96.81 78 ALA A CA 1
ATOM 606 C C . ALA A 1 78 ? -1.298 9.035 6.174 1.00 96.81 78 ALA A C 1
ATOM 608 O O . ALA A 1 78 ? -2.339 9.052 6.834 1.00 96.81 78 ALA A O 1
ATOM 609 N N . GLY A 1 79 ? -1.037 8.092 5.261 1.00 95.06 79 GLY A N 1
ATOM 610 C CA . GLY A 1 79 ? -1.942 6.984 4.961 1.00 95.06 79 GLY A CA 1
ATOM 611 C C . GLY A 1 79 ? -2.204 6.084 6.170 1.00 95.06 79 GLY A C 1
ATOM 612 O O . GLY A 1 79 ? -3.359 5.761 6.450 1.00 95.06 79 GLY A O 1
ATOM 613 N N . LEU A 1 80 ? -1.159 5.740 6.929 1.00 96.31 80 LEU A N 1
ATOM 614 C CA . LEU A 1 80 ? -1.275 4.949 8.154 1.00 96.31 80 LEU A CA 1
ATOM 615 C C . LEU A 1 80 ? -2.136 5.657 9.204 1.00 96.31 80 LEU A C 1
ATOM 617 O O . LEU A 1 80 ? -3.032 5.043 9.776 1.00 96.31 80 LEU A O 1
ATOM 621 N N . ASN A 1 81 ? -1.897 6.949 9.434 1.00 96.00 81 ASN A N 1
ATOM 622 C CA . ASN A 1 81 ? -2.650 7.731 10.414 1.00 96.00 81 ASN A CA 1
ATOM 623 C C . ASN A 1 81 ? -4.144 7.813 10.069 1.00 96.00 81 ASN A C 1
ATOM 625 O O . ASN A 1 81 ? -4.989 7.674 10.957 1.00 96.00 81 ASN A O 1
ATOM 629 N N . GLU A 1 82 ? -4.484 8.012 8.792 1.00 94.94 82 GLU A N 1
ATOM 630 C CA . GLU A 1 82 ? -5.882 7.990 8.348 1.00 94.94 82 GLU A CA 1
ATOM 631 C C . GLU A 1 82 ? -6.494 6.597 8.526 1.00 94.94 82 GLU A C 1
ATOM 633 O O . GLU A 1 82 ? -7.573 6.471 9.106 1.00 94.94 82 GLU A O 1
ATOM 638 N N . ALA A 1 83 ? -5.792 5.546 8.096 1.00 95.12 83 ALA A N 1
ATOM 639 C CA . ALA A 1 83 ? -6.288 4.180 8.203 1.00 95.12 83 ALA A CA 1
ATOM 640 C C . ALA A 1 83 ? -6.508 3.756 9.667 1.00 95.12 83 ALA A C 1
ATOM 642 O O . ALA A 1 83 ? -7.537 3.164 9.981 1.00 95.12 83 ALA A O 1
ATOM 643 N N . LEU A 1 84 ? -5.611 4.127 10.588 1.00 94.44 84 LEU A N 1
ATOM 644 C CA . LEU A 1 84 ? -5.768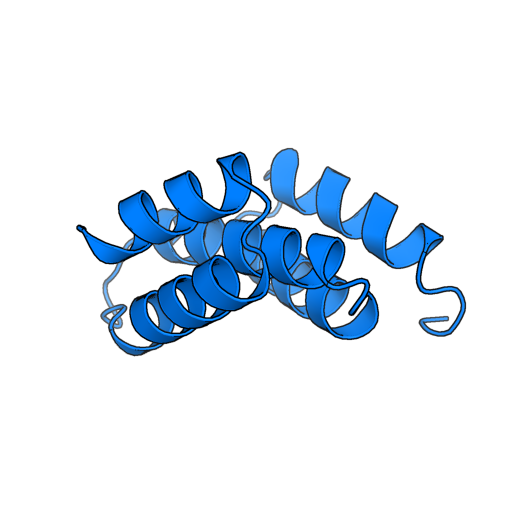 3.868 12.025 1.00 94.44 84 LEU A CA 1
ATOM 645 C C . LEU A 1 84 ? -6.960 4.618 12.626 1.00 94.44 84 LEU A C 1
ATOM 647 O O . LEU A 1 84 ? -7.723 4.041 13.396 1.00 94.44 84 LEU A O 1
ATOM 651 N N . ARG A 1 85 ? -7.168 5.885 12.249 1.00 94.25 85 ARG A N 1
ATOM 652 C CA . ARG A 1 85 ? -8.343 6.655 12.689 1.00 94.25 85 ARG A CA 1
ATOM 653 C C . ARG A 1 85 ? -9.660 6.023 12.239 1.00 94.25 85 ARG A C 1
ATOM 655 O O . ARG A 1 85 ? -10.656 6.124 12.950 1.00 94.25 85 ARG A O 1
ATOM 662 N N . ARG A 1 86 ? -9.671 5.410 11.055 1.00 91.25 86 ARG A N 1
ATOM 663 C CA . ARG A 1 86 ? -10.839 4.735 10.471 1.00 91.25 86 ARG A CA 1
ATOM 664 C C . ARG A 1 86 ? -10.972 3.269 10.899 1.00 91.25 86 ARG A C 1
ATOM 666 O O . ARG A 1 86 ? -12.046 2.700 10.733 1.00 91.25 86 ARG A O 1
ATOM 673 N N . SER A 1 87 ? -9.923 2.691 11.488 1.00 85.94 87 SER A N 1
ATOM 674 C CA . SER A 1 87 ? -9.868 1.332 12.037 1.00 85.94 87 SER A CA 1
ATOM 675 C C . SER A 1 87 ? -9.774 1.344 13.572 1.00 85.94 87 SER A C 1
ATOM 677 O O . SER A 1 87 ? -8.738 0.962 14.125 1.00 85.94 87 SER A O 1
ATOM 679 N N . PRO A 1 88 ? -10.839 1.734 14.302 1.00 64.88 88 PRO A N 1
ATOM 680 C CA . PRO A 1 88 ? -10.820 1.808 15.768 1.00 64.88 88 PRO A CA 1
ATOM 681 C C . PRO A 1 88 ? -10.561 0.458 16.466 1.00 64.88 88 PRO A C 1
ATOM 683 O O . PRO A 1 88 ? -10.298 0.435 17.664 1.00 64.88 88 PRO A O 1
ATOM 686 N N . SER A 1 89 ? -10.597 -0.655 15.729 1.00 61.34 89 SER A N 1
ATOM 687 C CA . SER A 1 89 ? -10.364 -2.020 16.217 1.00 61.34 89 SER A CA 1
ATOM 688 C C . SER A 1 89 ? -8.887 -2.435 16.307 1.00 61.34 89 SER A C 1
ATOM 690 O O . SER A 1 89 ? -8.616 -3.554 16.719 1.00 61.34 89 SER A O 1
ATOM 692 N N . ALA A 1 90 ? -7.935 -1.594 15.884 1.00 54.06 90 ALA A N 1
ATOM 693 C CA . ALA A 1 90 ? -6.505 -1.941 15.835 1.00 54.06 90 ALA A CA 1
ATOM 694 C C . ALA A 1 90 ? -5.712 -1.536 17.100 1.00 54.06 90 ALA A C 1
ATOM 696 O O . ALA A 1 90 ? -4.492 -1.376 17.027 1.00 54.06 90 ALA A O 1
ATOM 697 N N . ARG A 1 91 ? -6.399 -1.321 18.229 1.00 47.28 91 ARG A N 1
ATOM 698 C CA . ARG A 1 91 ? -5.786 -1.079 19.545 1.00 47.28 91 ARG A CA 1
ATOM 699 C C . ARG A 1 91 ? -5.710 -2.354 20.363 1.00 47.28 91 ARG A C 1
ATOM 701 O O . ARG A 1 91 ? -6.710 -3.101 20.350 1.00 47.28 91 ARG A O 1
#

Foldseek 3Di:
DVLLVVLVVCLVVLVLVSSLVSLVVVVVPADPPHQLVSLLSSLLSNLSSCVSVLVLVSSLVSLVSSCVSPVPPPSSVVSNVVSCVSCVPPD

pLDDT: mean 91.33, std 9.53, range [47.28, 97.81]

Mean predicted aligned error: 3.94 Å

Secondary structure (DSSP, 8-state):
--HHHHHHHHHHTT-HHHHHHHHHHHHHT--TTS-HHHHHHHHHHHHHHHHHTT-HHHHHHHHHHHHHH-TT-HHHHHHHHHHHHH-TT--

Sequence (91 aa):
MPLSRLAAAHLAQQDWDVARDYYERALSLVPANAPVTLRTELHTGLGKAYSGLQRWPDAVQQFQRALSFAPQSVDATAGLNEALRRSPSAR